Protein 3ELX (pdb70)

Solvent-accessible surface area: 7768 Å² total; per-residue (Å²): 64,81,65,8,51,26,68,2,42,8,84,56,61,128,29,42,69,72,8,14,123,39,33,59,59,84,103,98,89,5,30,156,17,125,121,82,120,13,34,0,52,3,69,9,104,33,83,59,0,36,20,14,25,77,50,53,146,146,75,76,3,63,15,127,4,72,20,52,126,117,11,107,9,55,21,51,79,38,140,178,38,116,13,104,1,60,72,139,75,39,68,0,42,16,67,25,85,133,36,74,16,36,3,48,46,55,79,52,68,0,32,7,33,8,52,4,96,37,113,161,28,109,11,62,16,45,20,27,0,88,72,63,124,162

GO terms:
  GO:0032052 bile acid binding (F, IDA)

Radius of gyration: 14.34 Å; Cα contacts (8 Å, |Δi|>4): 294; chains: 1; bounding box: 36×29×32 Å

InterPro domains:
  IPR000463 Cytosolic fatty-acid binding [PR00178] (3-25)
  IPR000463 Cytosolic fatty-acid binding [PR00178] (63-79)
  IPR000463 Cytosolic fatty-acid binding [PR00178] (106-126)
  IPR012674 Calycin [G3DSA:2.40.128.20] (1-131)
  IPR012674 Calycin [SSF50814] (2-131)
  IPR031259 Intracellular lipid binding protein [PTHR11955] (2-112)

Organism: Danio rerio (NCBI:txid7955)

CATH classification: 2.40.128.20

Structure (mmCIF, N/CA/C/O backbone):
data_3ELX
#
_entry.id   3ELX
#
_cell.length_a   54.422
_cell.length_b   54.422
_cell.length_c   82.696
_cell.angle_alpha   90.00
_cell.angle_beta   90.00
_cell.angle_gamma   120.00
#
_symmetry.space_group_name_H-M   'P 31 2 1'
#
loop_
_entity.id
_entity.type
_entity.pdbx_description
1 polymer 'Ileal bile acid-binding protein'
2 non-polymer 1,2-ETHANEDIOL
3 water water
#
loop_
_atom_site.group_PDB
_atom_site.id
_atom_site.type_symbol
_atom_site.label_atom_id
_atom_site.label_alt_id
_atom_site.label_comp_id
_atom_site.label_asym_id
_atom_site.label_entity_id
_atom_site.label_seq_id
_atom_site.pdbx_PDB_ins_code
_atom_site.Cartn_x
_atom_site.Cartn_y
_atom_site.Cartn_z
_atom_site.occupancy
_atom_site.B_iso_or_equiv
_atom_site.auth_seq_id
_atom_site.auth_comp_id
_atom_site.auth_asym_id
_atom_site.auth_atom_id
_atom_site.pdbx_PDB_model_num
ATOM 1 N N . GLY A 1 3 ? 9.277 -22.194 -10.030 1.00 24.88 -1 GLY A N 1
ATOM 2 C CA . GLY A 1 3 ? 10.260 -21.088 -10.170 1.00 23.86 -1 GLY A CA 1
ATOM 3 C C . GLY A 1 3 ? 9.831 -19.828 -9.433 1.00 23.72 -1 GLY A C 1
ATOM 4 O O . GLY A 1 3 ? 9.426 -19.898 -8.263 1.00 24.14 -1 GLY A O 1
ATOM 5 N N . SER A 1 4 ? 9.893 -18.670 -10.098 1.00 23.24 0 SER A N 1
ATOM 6 C CA . SER A 1 4 ? 10.268 -18.553 -11.515 1.00 22.43 0 SER A CA 1
ATOM 7 C C . SER A 1 4 ? 10.983 -17.243 -11.868 1.00 21.34 0 SER A C 1
ATOM 8 O O . SER A 1 4 ? 11.461 -17.090 -12.995 1.00 21.18 0 SER A O 1
ATOM 11 N N . ALA A 1 5 ? 11.058 -16.310 -10.916 1.00 20.18 1 ALA A N 1
ATOM 12 C CA . ALA A 1 5 ? 11.509 -14.943 -11.209 1.00 18.46 1 ALA A CA 1
ATOM 13 C C . ALA A 1 5 ? 12.965 -14.842 -11.686 1.00 17.07 1 ALA A C 1
ATOM 14 O O . ALA A 1 5 ? 13.322 -13.887 -12.370 1.00 17.06 1 ALA A O 1
ATOM 16 N N . PHE A 1 6 ? 13.786 -15.827 -11.329 1.00 15.20 2 PHE A N 1
ATOM 17 C CA . PHE A 1 6 ? 15.204 -15.833 -11.717 1.00 14.30 2 PHE A CA 1
ATOM 18 C C . PHE A 1 6 ? 15.465 -16.302 -13.149 1.00 13.60 2 PHE A C 1
ATOM 19 O O . PHE A 1 6 ? 16.563 -16.085 -13.676 1.00 13.20 2 PHE A O 1
ATOM 27 N N . ASN A 1 7 ? 14.489 -16.969 -13.762 1.00 13.22 3 ASN A N 1
ATOM 28 C CA . ASN A 1 7 ? 14.688 -17.580 -15.077 1.00 12.62 3 ASN A CA 1
ATOM 29 C C . ASN A 1 7 ? 15.158 -16.586 -16.117 1.00 12.32 3 ASN A C 1
ATOM 30 O O . ASN A 1 7 ? 14.606 -15.493 -16.237 1.00 13.42 3 ASN A O 1
ATOM 35 N N . GLY A 1 8 ? 16.171 -16.986 -16.874 1.00 11.63 4 GLY A N 1
ATOM 36 C CA . GLY A 1 8 ? 16.570 -16.244 -18.062 1.00 11.01 4 GLY A CA 1
ATOM 37 C C . GLY A 1 8 ? 18.062 -16.048 -18.219 1.00 10.43 4 GLY A C 1
ATOM 38 O O . GLY A 1 8 ? 18.855 -16.627 -17.493 1.00 10.41 4 GLY A O 1
ATOM 39 N N . LYS A 1 9 ? 18.425 -15.229 -19.200 1.00 9.92 5 LYS A N 1
ATOM 40 C CA . LYS A 1 9 ? 19.815 -14.809 -19.381 1.00 9.24 5 LYS A CA 1
ATOM 41 C C . LYS A 1 9 ? 19.939 -13.343 -19.000 1.00 9.25 5 LYS A C 1
ATOM 42 O O . LYS A 1 9 ? 19.145 -12.502 -19.440 1.00 9.71 5 LYS A O 1
ATOM 48 N N . TRP A 1 10 ? 20.940 -13.078 -18.164 1.00 9.10 6 TRP A N 1
ATOM 49 C CA . TRP A 1 10 ? 21.178 -11.773 -17.554 1.00 9.07 6 TRP A CA 1
ATOM 50 C C . TRP A 1 10 ? 22.602 -11.342 -17.831 1.00 9.96 6 TRP A C 1
ATOM 51 O O . TRP A 1 10 ? 23.484 -12.186 -17.952 1.00 10.92 6 TRP A O 1
ATOM 62 N N . GLU A 1 11 ? 22.840 -10.035 -17.920 1.00 9.37 7 GLU A N 1
ATOM 63 C CA . GLU A 1 11 ? 24.197 -9.531 -18.147 1.00 9.69 7 GLU A CA 1
ATOM 64 C C . GLU A 1 11 ? 24.512 -8.369 -17.222 1.00 9.82 7 GLU A C 1
ATOM 65 O O . GLU A 1 11 ? 23.690 -7.464 -17.041 1.00 9.87 7 GLU A O 1
ATOM 71 N N . THR A 1 12 ? 25.701 -8.406 -16.635 1.00 10.26 8 THR A N 1
ATOM 72 C CA . THR A 1 12 ? 26.122 -7.369 -15.695 1.00 11.72 8 THR A CA 1
ATOM 73 C C . THR A 1 12 ? 25.935 -5.987 -16.305 1.00 12.66 8 THR A C 1
ATOM 74 O O . THR A 1 12 ? 26.364 -5.733 -17.426 1.00 12.59 8 THR A O 1
ATOM 78 N N . GLU A 1 13 ? 25.306 -5.097 -15.542 1.00 13.74 9 GLU A N 1
ATOM 79 C CA . GLU A 1 13 ? 25.025 -3.725 -15.981 1.00 16.52 9 GLU A CA 1
ATOM 80 C C . GLU A 1 13 ? 25.729 -2.736 -15.053 1.00 17.03 9 GLU A C 1
ATOM 81 O O . GLU A 1 13 ? 26.312 -1.743 -15.509 1.00 17.29 9 GLU A O 1
ATOM 87 N N . SER A 1 14 ? 25.689 -3.043 -13.757 1.00 17.52 10 SER A N 1
ATOM 88 C CA . SER A 1 14 ? 26.297 -2.231 -12.698 1.00 18.13 10 SER A CA 1
ATOM 89 C C . SER A 1 14 ? 27.151 -3.134 -11.815 1.00 17.93 10 SER A C 1
ATOM 90 O O . SER A 1 14 ? 26.821 -4.303 -11.593 1.00 17.70 10 SER A O 1
ATOM 93 N N . GLN A 1 15 ? 28.240 -2.581 -11.293 1.00 17.62 11 GLN A N 1
ATOM 94 C CA . GLN A 1 15 ? 29.156 -3.341 -10.461 1.00 17.50 11 GLN A CA 1
ATOM 95 C C . GLN A 1 15 ? 29.844 -2.408 -9.477 1.00 17.06 11 GLN A C 1
ATOM 96 O O . GLN A 1 15 ? 30.400 -1.396 -9.885 1.00 17.06 11 GLN A O 1
ATOM 102 N N . GLU A 1 16 ? 29.802 -2.748 -8.190 1.00 16.09 12 GLU A N 1
ATOM 103 C CA . GLU A 1 16 ? 30.473 -1.954 -7.153 1.00 16.02 12 GLU A CA 1
ATOM 104 C C . GLU A 1 16 ? 31.318 -2.858 -6.273 1.00 14.87 12 GLU A C 1
ATOM 105 O O . GLU A 1 16 ? 30.879 -3.948 -5.904 1.00 13.81 12 GLU A O 1
ATOM 111 N N . GLY A 1 17 ? 32.513 -2.393 -5.918 1.00 14.07 13 GLY A N 1
ATOM 112 C CA . GLY A 1 17 ? 33.395 -3.125 -5.008 1.00 14.07 13 GLY A CA 1
ATOM 113 C C . GLY A 1 17 ? 34.228 -4.242 -5.611 1.00 14.06 13 GLY A C 1
ATOM 114 O O . GLY A 1 17 ? 34.817 -5.042 -4.880 1.00 13.63 13 GLY A O 1
ATOM 115 N N . TYR A 1 18 ? 34.290 -4.298 -6.937 1.00 14.66 14 TYR A N 1
ATOM 116 C CA . TYR A 1 18 ? 34.983 -5.373 -7.645 1.00 15.27 14 TYR A CA 1
ATOM 117 C C . TYR A 1 18 ? 36.451 -5.519 -7.221 1.00 15.51 14 TYR A C 1
ATOM 118 O O . TYR A 1 18 ? 36.901 -6.615 -6.875 1.00 15.21 14 TYR A O 1
ATOM 127 N N . GLU A 1 19 ? 37.191 -4.418 -7.231 1.00 15.19 15 GLU A N 1
ATOM 128 C CA . GLU A 1 19 ? 38.618 -4.483 -6.917 1.00 15.92 15 GLU A CA 1
ATOM 129 C C . GLU A 1 19 ? 38.929 -4.835 -5.453 1.00 15.64 15 GLU A C 1
ATOM 130 O O . GLU A 1 19 ? 39.693 -5.766 -5.217 1.00 16.17 15 GLU A O 1
ATOM 136 N N . PRO A 1 20 ? 38.337 -4.117 -4.474 1.00 15.67 16 PRO A N 1
ATOM 137 C CA . PRO A 1 20 ? 38.598 -4.520 -3.086 1.00 15.27 16 PRO A CA 1
ATOM 138 C C . PRO A 1 20 ? 38.159 -5.949 -2.754 1.00 15.07 16 PRO A C 1
ATOM 139 O O . PRO A 1 20 ? 38.849 -6.633 -1.997 1.00 15.04 16 PRO A O 1
ATOM 143 N N . PHE A 1 21 ? 37.035 -6.399 -3.315 1.00 14.78 17 PHE A N 1
ATOM 144 C CA . PHE A 1 21 ? 36.555 -7.754 -3.051 1.00 14.68 17 PHE A CA 1
ATOM 145 C C . PHE A 1 21 ? 37.528 -8.786 -3.620 1.00 15.44 17 PHE A C 1
ATOM 146 O O . PHE A 1 21 ? 37.917 -9.720 -2.927 1.00 15.26 17 PHE A O 1
ATOM 154 N N . CYS A 1 22 ? 37.924 -8.603 -4.877 1.00 16.31 18 CYS A N 1
ATOM 155 C CA . CYS A 1 22 ? 38.820 -9.551 -5.528 1.00 17.85 18 CYS A CA 1
ATOM 156 C C . CYS A 1 22 ? 40.180 -9.588 -4.830 1.00 18.24 18 CYS A C 1
ATOM 157 O O . CYS A 1 22 ? 40.768 -10.657 -4.662 1.00 18.61 18 CYS A O 1
ATOM 160 N N . LYS A 1 23 ? 40.660 -8.424 -4.406 1.00 18.57 19 LYS A N 1
ATOM 161 C CA . LYS A 1 23 ? 41.907 -8.337 -3.645 1.00 19.79 19 LYS A CA 1
ATOM 162 C C . LYS A 1 23 ? 41.817 -9.072 -2.309 1.00 20.13 19 LYS A C 1
ATOM 163 O O . LYS A 1 23 ? 42.775 -9.736 -1.893 1.00 20.25 19 LYS A O 1
ATOM 169 N N . LEU A 1 24 ? 40.671 -8.963 -1.640 1.00 20.59 20 LEU A N 1
ATOM 170 C CA . LEU A 1 24 ? 40.507 -9.583 -0.324 1.00 21.30 20 LEU A CA 1
ATOM 171 C C . LEU A 1 24 ? 40.474 -11.110 -0.408 1.00 21.93 20 LEU A C 1
ATOM 172 O O . LEU A 1 24 ? 41.105 -11.787 0.409 1.00 22.16 20 LEU A O 1
ATOM 177 N N . ILE A 1 25 ? 39.765 -11.648 -1.401 1.00 22.64 21 ILE A N 1
ATOM 178 C CA . ILE A 1 25 ? 39.678 -13.107 -1.576 1.00 23.48 21 ILE A CA 1
ATOM 179 C C . ILE A 1 25 ? 40.879 -13.703 -2.335 1.00 24.36 21 ILE A C 1
ATOM 180 O O . ILE A 1 25 ? 40.911 -14.908 -2.601 1.00 24.90 21 ILE A O 1
ATOM 185 N N . GLY A 1 26 ? 41.846 -12.855 -2.685 1.00 25.12 22 GLY A N 1
ATOM 186 C CA . GLY A 1 26 ? 43.150 -13.310 -3.177 1.00 26.18 22 GLY A CA 1
ATOM 187 C C . GLY A 1 26 ? 43.314 -13.476 -4.677 1.00 27.00 22 GLY A C 1
ATOM 188 O O . GLY A 1 26 ? 44.167 -14.247 -5.128 1.00 27.22 22 GLY A O 1
ATOM 189 N N . ILE A 1 27 ? 42.506 -12.759 -5.454 1.00 27.45 23 ILE A N 1
ATOM 190 C CA . ILE A 1 27 ? 42.650 -12.744 -6.909 1.00 28.10 23 ILE A CA 1
ATOM 191 C C . ILE A 1 27 ? 43.873 -11.897 -7.292 1.00 28.42 23 ILE A C 1
ATOM 192 O O . ILE A 1 27 ? 44.021 -10.772 -6.800 1.00 28.32 23 ILE A O 1
ATOM 197 N N . PRO A 1 28 ? 44.766 -12.445 -8.148 1.00 28.97 24 PRO A N 1
ATOM 198 C CA . PRO A 1 28 ? 45.936 -11.719 -8.663 1.00 29.28 24 PRO A CA 1
ATOM 199 C C . PRO A 1 28 ? 45.571 -10.390 -9.329 1.00 29.66 24 PRO A C 1
ATOM 200 O O . PRO A 1 28 ? 44.503 -10.273 -9.940 1.00 29.64 24 PRO A O 1
ATOM 204 N N . ASP A 1 29 ? 46.468 -9.414 -9.212 1.00 30.02 25 ASP A N 1
ATOM 205 C CA . ASP A 1 29 ? 46.206 -8.035 -9.625 1.00 30.44 25 ASP A CA 1
ATOM 206 C C . ASP A 1 29 ? 45.966 -7.880 -11.126 1.00 30.53 25 ASP A C 1
ATOM 207 O O . ASP A 1 29 ? 45.095 -7.111 -11.546 1.00 30.64 25 ASP A O 1
ATOM 212 N N . ASP A 1 30 ? 46.739 -8.609 -11.929 1.00 30.53 26 ASP A N 1
ATOM 213 C CA . ASP A 1 30 ? 46.600 -8.554 -13.385 1.00 30.46 26 ASP A CA 1
ATOM 214 C C . ASP A 1 30 ? 45.291 -9.184 -13.863 1.00 29.98 26 ASP A C 1
ATOM 215 O O . ASP A 1 30 ? 44.694 -8.722 -14.838 1.00 30.07 26 ASP A O 1
ATOM 220 N N . VAL A 1 31 ? 44.841 -10.226 -13.165 1.00 29.27 27 VAL A N 1
ATOM 221 C CA . VAL A 1 31 ? 43.554 -10.871 -13.456 1.00 28.66 27 VAL A CA 1
ATOM 222 C C . VAL A 1 31 ? 42.395 -9.915 -13.148 1.00 28.08 27 VAL A C 1
ATOM 223 O O . VAL A 1 31 ? 41.419 -9.850 -13.898 1.00 28.10 27 VAL A O 1
ATOM 227 N N . ILE A 1 32 ? 42.516 -9.182 -12.042 1.00 27.20 28 ILE A N 1
ATOM 228 C CA . ILE A 1 32 ? 41.550 -8.143 -11.683 1.00 26.57 28 ILE A CA 1
ATOM 229 C C . ILE A 1 32 ? 41.507 -7.076 -12.780 1.00 26.41 28 ILE A C 1
ATOM 230 O O . ILE A 1 32 ? 40.432 -6.713 -13.262 1.00 25.83 28 ILE A O 1
ATOM 235 N N . ALA A 1 33 ? 42.688 -6.608 -13.181 1.00 26.36 29 ALA A N 1
ATOM 236 C CA . ALA A 1 33 ? 42.820 -5.576 -14.205 1.00 26.44 29 ALA A CA 1
ATOM 237 C C . ALA A 1 33 ? 42.229 -6.006 -15.543 1.00 26.52 29 ALA A C 1
ATOM 238 O O . ALA A 1 33 ? 41.522 -5.232 -16.191 1.00 26.49 29 ALA A O 1
ATOM 240 N N . LYS A 1 34 ? 42.509 -7.241 -15.953 1.00 26.58 30 LYS A N 1
ATOM 241 C CA . LYS A 1 34 ? 42.060 -7.721 -17.261 1.00 26.72 30 LYS A CA 1
ATOM 242 C C . LYS A 1 34 ? 40.555 -7.936 -17.329 1.00 26.41 30 LYS A C 1
ATOM 243 O O . LYS A 1 34 ? 39.961 -7.834 -18.405 1.00 26.72 30 LYS A O 1
ATOM 249 N N . GLY A 1 35 ? 39.946 -8.215 -16.178 1.00 26.04 31 GLY A N 1
ATOM 250 C CA . GLY A 1 35 ? 38.516 -8.498 -16.112 1.00 25.16 31 GLY A CA 1
ATOM 251 C C . GLY A 1 35 ? 37.630 -7.359 -15.645 1.00 24.65 31 GLY A C 1
ATOM 252 O O . GLY A 1 35 ? 36.431 -7.553 -15.456 1.00 24.43 31 GLY A O 1
ATOM 253 N N . ARG A 1 36 ? 38.202 -6.167 -15.476 1.00 24.39 32 ARG A N 1
ATOM 254 C CA . ARG A 1 36 ? 37.470 -5.058 -14.842 1.00 23.99 32 ARG A CA 1
ATOM 255 C C . ARG A 1 36 ? 36.297 -4.496 -15.666 1.00 23.24 32 ARG A C 1
ATOM 256 O O . ARG A 1 36 ? 35.356 -3.937 -15.100 1.00 23.65 32 ARG A O 1
ATOM 264 N N . ASP A 1 37 ? 36.351 -4.653 -16.987 1.00 21.97 33 ASP A N 1
ATOM 265 C CA . ASP A 1 3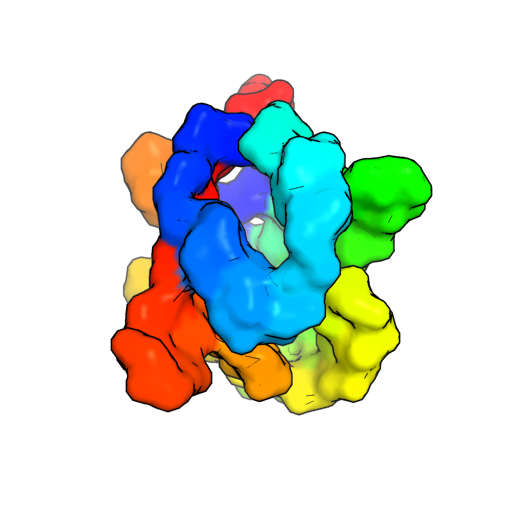7 ? 35.269 -4.176 -17.854 1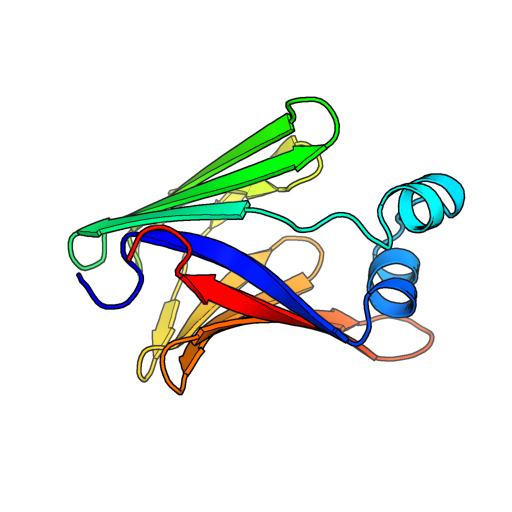.00 20.89 33 ASP A CA 1
ATOM 266 C C . ASP A 1 37 ? 34.447 -5.313 -18.478 1.00 19.41 33 ASP A C 1
ATOM 267 O O . ASP A 1 37 ? 33.535 -5.068 -19.268 1.00 19.23 33 ASP A O 1
ATOM 272 N N . PHE A 1 38 ? 34.764 -6.551 -18.113 1.00 17.67 34 PHE A N 1
ATOM 273 C CA . PHE A 1 38 ? 34.039 -7.716 -18.627 1.00 16.16 34 PHE A CA 1
ATOM 274 C C . PHE A 1 38 ? 32.625 -7.713 -18.052 1.00 15.87 34 PHE A C 1
ATOM 275 O O . PHE A 1 38 ? 32.432 -7.424 -16.872 1.00 16.27 34 PHE A O 1
ATOM 283 N N . LYS A 1 39 ? 31.642 -8.024 -18.891 1.00 15.20 35 LYS A N 1
ATOM 284 C CA . LYS A 1 39 ? 30.257 -8.111 -18.432 1.00 14.97 35 LYS A CA 1
ATOM 285 C C . LYS A 1 39 ? 29.864 -9.581 -18.326 1.00 14.42 35 LYS A C 1
ATOM 286 O O . LYS A 1 39 ? 29.683 -10.261 -19.334 1.00 15.16 35 LYS A O 1
ATOM 292 N N . LEU A 1 40 ? 29.750 -10.077 -17.104 1.00 13.14 36 LEU A N 1
ATOM 293 C CA . LEU A 1 40 ? 29.409 -11.477 -16.925 1.00 12.41 36 LEU A CA 1
ATOM 294 C C . LEU A 1 40 ? 27.959 -11.743 -17.319 1.00 11.02 36 LEU A C 1
ATOM 295 O O . LEU A 1 40 ? 27.047 -11.056 -16.837 1.00 11.49 36 LEU A O 1
ATOM 300 N N . VAL A 1 41 ? 27.757 -12.749 -18.172 1.00 10.33 37 VAL A N 1
ATOM 301 C CA . VAL A 1 41 ? 26.417 -13.253 -18.492 1.00 9.93 37 VAL A CA 1
ATOM 302 C C . VAL A 1 41 ? 26.088 -14.455 -17.619 1.00 10.40 37 VAL A C 1
ATOM 303 O O . VAL A 1 41 ? 26.899 -15.374 -17.465 1.00 10.08 37 VAL A O 1
ATOM 307 N N . THR A 1 42 ? 24.896 -14.411 -17.038 1.00 10.32 38 THR A N 1
ATOM 308 C CA . THR A 1 42 ? 24.388 -15.464 -16.170 1.00 10.54 38 THR A CA 1
ATOM 309 C C . THR A 1 42 ? 23.153 -16.063 -16.812 1.00 10.72 38 THR A C 1
ATOM 310 O O . THR A 1 42 ? 22.246 -15.335 -17.211 1.00 11.09 38 THR A O 1
ATOM 314 N N . GLU A 1 43 ? 23.112 -17.386 -16.904 1.00 10.06 39 GLU A N 1
ATOM 315 C CA . GLU A 1 43 ? 21.924 -18.083 -17.366 1.00 10.49 39 GLU A CA 1
ATOM 316 C C . GLU A 1 43 ? 21.356 -18.889 -16.201 1.00 10.32 39 GLU A C 1
ATOM 317 O O . GLU A 1 43 ? 22.076 -19.674 -15.573 1.00 10.10 39 GLU A O 1
ATOM 323 N N . ILE A 1 44 ? 20.073 -18.689 -15.920 1.00 9.52 40 ILE A N 1
ATOM 324 C CA . ILE A 1 44 ? 19.436 -19.413 -14.816 1.00 10.14 40 ILE A CA 1
ATOM 325 C C . ILE A 1 44 ? 18.211 -20.177 -15.302 1.00 10.49 40 ILE A C 1
ATOM 326 O O . ILE A 1 44 ? 17.388 -19.643 -16.047 1.00 10.21 40 ILE A O 1
ATOM 331 N N . VAL A 1 45 ? 18.115 -21.444 -14.890 1.00 11.04 41 VAL A N 1
ATOM 332 C CA . VAL A 1 45 ? 16.889 -22.213 -15.040 1.00 11.99 41 VAL A CA 1
ATOM 333 C C . VAL A 1 45 ? 16.426 -22.555 -13.630 1.00 11.70 41 VAL A C 1
ATOM 334 O O . VAL A 1 45 ? 17.133 -23.249 -12.880 1.00 11.74 41 VAL A O 1
ATOM 338 N N . GLN A 1 46 ? 15.275 -22.013 -13.252 1.00 11.70 42 GLN A N 1
ATOM 339 C CA . GLN A 1 46 ? 14.722 -22.229 -11.926 1.00 11.60 42 GLN A CA 1
ATOM 340 C C . GLN A 1 46 ? 13.416 -22.999 -12.073 1.00 11.87 42 GLN A C 1
ATOM 341 O O . GLN A 1 46 ? 12.467 -22.515 -12.704 1.00 12.37 42 GLN A O 1
ATOM 347 N N . ASN A 1 47 ? 13.392 -24.205 -11.515 1.00 10.98 43 ASN A N 1
ATOM 348 C CA . ASN A 1 47 ? 12.179 -24.994 -11.449 1.00 11.77 43 ASN A CA 1
ATOM 349 C C . ASN A 1 47 ? 11.856 -25.213 -9.973 1.00 11.00 43 ASN A C 1
ATOM 350 O O . ASN A 1 47 ? 12.310 -26.169 -9.342 1.00 11.00 43 ASN A O 1
ATOM 355 N N . GLY A 1 48 ? 11.089 -24.284 -9.410 1.00 10.45 44 GLY A N 1
ATOM 356 C CA . GLY A 1 48 ? 10.835 -24.276 -7.971 1.00 9.84 44 GLY A CA 1
ATOM 357 C C . GLY A 1 48 ? 12.124 -24.084 -7.190 1.00 9.99 44 GLY A C 1
ATOM 358 O O . GLY A 1 48 ? 12.835 -23.093 -7.380 1.00 10.20 44 GLY A O 1
ATOM 359 N N . ASP A 1 49 ? 12.414 -25.044 -6.318 1.00 9.41 45 ASP A N 1
ATOM 360 C CA . ASP A 1 49 ? 13.621 -25.014 -5.488 1.00 9.82 45 ASP A CA 1
ATOM 361 C C . ASP A 1 49 ? 14.854 -25.507 -6.244 1.00 9.45 45 ASP A C 1
ATOM 362 O O . ASP A 1 49 ? 15.976 -25.409 -5.741 1.00 9.89 45 ASP A O 1
ATOM 367 N N . ASP A 1 50 ? 14.633 -26.036 -7.447 1.00 9.42 46 ASP A N 1
ATOM 368 C CA . ASP A 1 50 ? 15.696 -26.637 -8.253 1.00 9.89 46 ASP A CA 1
ATOM 369 C C . ASP A 1 50 ? 16.296 -25.610 -9.213 1.00 9.84 46 ASP A C 1
ATOM 370 O O . ASP A 1 50 ? 15.625 -25.155 -10.147 1.00 9.84 46 ASP A O 1
ATOM 375 N N . PHE A 1 51 ? 17.562 -25.250 -8.989 1.00 9.43 47 PHE A N 1
ATOM 376 C CA . PHE A 1 51 ? 18.248 -24.249 -9.823 1.00 9.14 47 PHE A CA 1
ATOM 377 C C . PHE A 1 51 ? 19.395 -24.847 -10.617 1.00 9.57 47 PHE A C 1
ATOM 378 O O . PHE A 1 51 ? 20.135 -25.696 -10.111 1.00 9.93 47 PHE A O 1
ATOM 386 N N . THR A 1 52 ? 19.552 -24.373 -11.851 1.00 9.48 48 THR A N 1
ATOM 387 C CA . THR A 1 52 ? 20.777 -24.581 -12.625 1.00 9.86 48 THR A CA 1
ATOM 388 C C . THR A 1 52 ? 21.287 -23.187 -12.950 1.00 10.06 48 THR A C 1
ATOM 389 O O . THR A 1 52 ? 20.602 -22.411 -13.628 1.00 10.08 48 THR A O 1
ATOM 393 N N . TRP A 1 53 ? 22.484 -22.881 -12.469 1.00 9.79 49 TRP A N 1
ATOM 394 C CA . TRP A 1 53 ? 22.987 -21.512 -12.481 1.00 10.14 49 TRP A CA 1
ATOM 395 C C . TRP A 1 53 ? 24.307 -21.505 -13.232 1.00 10.24 49 TRP A C 1
ATOM 396 O O . TRP A 1 53 ? 25.283 -22.075 -12.767 1.00 10.44 49 TRP A O 1
ATOM 407 N N . THR A 1 54 ? 24.322 -20.871 -14.403 1.00 9.82 50 THR A N 1
ATOM 408 C CA . THR A 1 54 ? 25.486 -20.918 -15.291 1.00 10.21 50 THR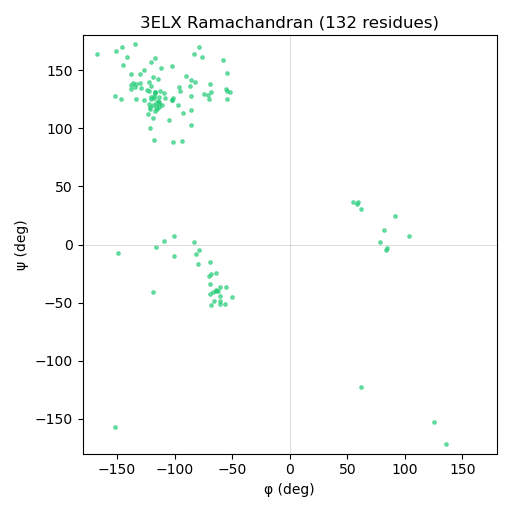 A CA 1
ATOM 409 C C . THR A 1 54 ? 26.072 -19.525 -15.486 1.00 10.50 50 THR A C 1
ATOM 410 O O . THR A 1 54 ? 25.343 -18.570 -15.758 1.00 10.52 50 THR A O 1
ATOM 414 N N . GLN A 1 55 ? 27.387 -19.411 -15.323 1.00 9.53 51 GLN A N 1
ATOM 415 C CA . GLN A 1 55 ? 28.072 -18.133 -15.507 1.00 9.81 51 GLN A CA 1
ATOM 416 C C . GLN A 1 55 ? 29.135 -18.283 -16.575 1.00 9.73 51 GLN A C 1
ATOM 417 O O . GLN A 1 55 ? 29.942 -19.222 -16.548 1.00 9.90 51 GLN A O 1
ATOM 423 N N . TYR A 1 56 ? 29.145 -17.332 -17.504 1.00 9.60 52 TYR A N 1
ATOM 424 C CA . TYR A 1 56 ? 30.052 -17.354 -18.633 1.00 9.43 52 TYR A CA 1
ATOM 425 C C . TYR A 1 56 ? 31.225 -16.411 -18.406 1.00 9.84 52 TYR A C 1
ATOM 426 O O . TYR A 1 56 ? 31.187 -15.234 -18.774 1.00 10.44 52 TYR A O 1
ATOM 435 N N . TYR A 1 57 ? 32.261 -16.943 -17.772 1.00 9.53 53 TYR A N 1
ATOM 436 C CA . TYR A 1 57 ? 33.456 -16.166 -17.479 1.00 10.07 53 TYR A CA 1
ATOM 437 C C . TYR A 1 57 ? 34.351 -16.034 -18.712 1.00 9.87 53 TYR A C 1
ATOM 438 O O . TYR A 1 57 ? 34.112 -16.699 -19.737 1.00 10.50 53 TYR A O 1
ATOM 447 N N . PRO A 1 58 ? 35.377 -15.164 -18.638 1.00 9.91 54 PRO A N 1
ATOM 448 C CA . PRO A 1 58 ? 36.256 -15.004 -19.796 1.00 9.55 54 PRO A CA 1
ATOM 449 C C . PRO A 1 58 ? 36.933 -16.299 -20.253 1.00 8.99 54 PRO A C 1
ATOM 450 O O . PRO A 1 58 ? 37.067 -17.260 -19.477 1.00 9.21 54 PRO A O 1
ATOM 454 N N . ASN A 1 59 ? 37.360 -16.308 -21.511 1.00 8.95 55 ASN A N 1
ATOM 455 C CA . ASN A 1 59 ? 38.118 -17.438 -22.069 1.00 8.73 55 ASN A CA 1
ATOM 456 C C . ASN A 1 59 ? 37.351 -18.754 -22.017 1.00 8.86 55 ASN A C 1
ATOM 457 O O . ASN A 1 59 ? 37.925 -19.833 -21.795 1.00 8.71 55 ASN A O 1
ATOM 462 N N . ASN A 1 60 ? 36.037 -18.658 -22.230 1.00 8.99 56 ASN A N 1
ATOM 463 C CA . ASN A 1 60 ? 35.181 -19.840 -22.324 1.00 9.79 56 ASN A CA 1
ATOM 464 C C . ASN A 1 60 ? 35.162 -20.678 -21.054 1.00 9.56 56 ASN A C 1
ATOM 465 O O . ASN A 1 60 ? 34.977 -21.888 -21.097 1.00 10.71 56 ASN A O 1
ATOM 470 N N . HIS A 1 61 ? 35.345 -19.999 -19.925 1.00 9.28 57 HIS A N 1
ATOM 471 C CA . HIS A 1 61 ? 35.242 -20.602 -18.609 1.00 9.93 57 HIS A CA 1
ATOM 472 C C . HIS A 1 61 ? 33.779 -20.569 -18.195 1.00 10.67 57 HIS A C 1
ATOM 473 O O . HIS A 1 61 ? 33.259 -19.521 -17.815 1.00 11.60 57 HIS A O 1
ATOM 480 N N . VAL A 1 62 ? 33.109 -21.712 -18.298 1.00 10.41 58 VAL A N 1
ATOM 481 C CA . VAL A 1 62 ? 31.697 -21.785 -17.910 1.00 10.75 58 VAL A CA 1
ATOM 482 C C . VAL A 1 62 ? 31.586 -22.449 -16.544 1.00 11.21 58 VAL A C 1
ATOM 483 O O . VAL A 1 62 ? 32.082 -23.561 -16.340 1.00 12.11 58 VAL A O 1
ATOM 487 N N . VAL A 1 63 ? 30.947 -21.760 -15.605 1.00 11.40 59 VAL A N 1
ATOM 488 C CA . VAL A 1 63 ? 30.785 -22.299 -14.256 1.00 11.96 59 VAL A CA 1
ATOM 489 C C . VAL A 1 63 ? 29.312 -22.607 -14.100 1.00 12.19 59 VAL A C 1
ATOM 490 O O . VAL A 1 63 ? 28.498 -21.711 -14.217 1.00 11.52 59 VAL A O 1
ATOM 494 N N . THR A 1 64 ? 28.986 -23.872 -13.851 1.00 12.77 60 THR A N 1
ATOM 495 C CA . THR A 1 64 ? 27.599 -24.276 -13.640 1.00 13.20 60 THR A CA 1
ATOM 496 C C . THR A 1 64 ? 27.427 -24.901 -12.267 1.00 13.01 60 THR A C 1
ATOM 497 O O . THR A 1 64 ? 28.150 -25.834 -11.896 1.00 13.08 60 THR A O 1
ATOM 501 N N . ASN A 1 65 ? 26.472 -24.370 -11.519 1.00 12.29 61 ASN A N 1
ATOM 502 C CA . ASN A 1 65 ? 26.087 -24.946 -10.240 1.00 12.19 61 ASN A CA 1
ATOM 503 C C . ASN A 1 65 ? 24.648 -25.383 -10.296 1.00 11.98 61 ASN A C 1
ATOM 504 O O . ASN A 1 65 ? 23.777 -24.618 -10.704 1.00 12.42 61 ASN A O 1
ATOM 509 N N . LYS A 1 66 ? 24.425 -26.637 -9.916 1.00 11.60 62 LYS A N 1
ATOM 510 C CA . LYS A 1 66 ? 23.087 -27.199 -9.803 1.00 11.56 62 LYS A CA 1
ATOM 511 C C . LYS A 1 66 ? 22.835 -27.477 -8.333 1.00 11.48 62 LYS A C 1
ATOM 512 O O . LYS A 1 66 ? 23.600 -28.205 -7.674 1.00 12.32 62 LYS A O 1
ATOM 518 N N . PHE A 1 67 ? 21.787 -26.853 -7.809 1.00 10.48 63 PHE A N 1
ATOM 519 C CA . PHE A 1 67 ? 21.456 -27.021 -6.401 1.00 10.36 63 PHE A CA 1
ATOM 520 C C . PHE A 1 67 ? 19.960 -27.022 -6.184 1.00 10.19 63 PHE A C 1
ATOM 521 O O . PHE A 1 67 ? 19.211 -26.466 -6.991 1.00 10.71 63 PHE A O 1
ATOM 529 N N . ILE A 1 68 ? 19.531 -27.674 -5.109 1.00 9.30 64 ILE A N 1
ATOM 530 C CA . ILE A 1 68 ? 18.135 -27.608 -4.673 1.00 8.97 64 ILE A CA 1
ATOM 531 C C . ILE A 1 68 ? 18.128 -26.902 -3.330 1.00 8.92 64 ILE A C 1
ATOM 532 O O . ILE A 1 68 ? 18.815 -27.326 -2.393 1.00 8.70 64 ILE A O 1
ATOM 537 N N . VAL A 1 69 ? 17.375 -25.813 -3.239 1.00 9.38 65 VAL A N 1
ATOM 538 C CA . VAL A 1 69 ? 17.318 -25.063 -1.981 1.00 10.06 65 VAL A CA 1
ATOM 539 C C . VAL A 1 69 ? 16.916 -26.001 -0.840 1.00 10.11 65 VAL A C 1
ATOM 540 O O . VAL A 1 69 ? 15.972 -26.781 -0.970 1.00 9.45 65 VAL A O 1
ATOM 544 N N . GLY A 1 70 ? 17.653 -25.931 0.270 1.00 10.10 66 GLY A N 1
ATOM 545 C CA . GLY A 1 70 ? 17.352 -26.756 1.449 1.00 11.57 66 GLY A CA 1
ATOM 546 C C . GLY A 1 70 ? 17.911 -28.169 1.443 1.00 12.23 66 GLY A C 1
ATOM 547 O O . GLY A 1 70 ? 17.774 -28.896 2.434 1.00 12.92 66 GLY A O 1
ATOM 548 N N . LYS A 1 71 ? 18.543 -28.564 0.343 1.00 12.60 67 LYS A N 1
ATOM 549 C CA . LYS A 1 71 ? 19.097 -29.902 0.217 1.00 13.45 67 LYS A CA 1
ATOM 550 C C . LYS A 1 71 ? 20.584 -29.867 -0.073 1.00 13.49 67 LYS A C 1
ATOM 551 O O . LYS A 1 71 ? 21.036 -29.047 -0.868 1.00 14.18 67 LYS A O 1
ATOM 557 N N . GLU A 1 72 ? 21.338 -30.772 0.545 1.00 13.30 68 GLU A 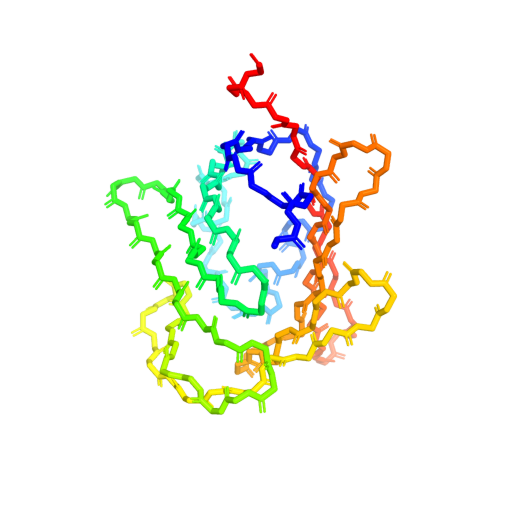N 1
ATOM 558 C CA . GLU A 1 72 ? 22.769 -30.888 0.254 1.00 13.65 68 GLU A CA 1
ATOM 559 C C . GLU A 1 72 ? 22.988 -31.071 -1.241 1.00 12.64 68 GLU A C 1
ATOM 560 O O . GLU A 1 72 ? 22.432 -31.991 -1.856 1.00 12.41 68 GLU A O 1
ATOM 566 N N . SER A 1 73 ? 23.804 -30.196 -1.817 1.00 12.07 69 SER A N 1
ATOM 567 C CA . SER A 1 73 ? 24.045 -30.210 -3.257 1.00 11.79 69 SER A CA 1
ATOM 568 C C . SER A 1 73 ? 25.522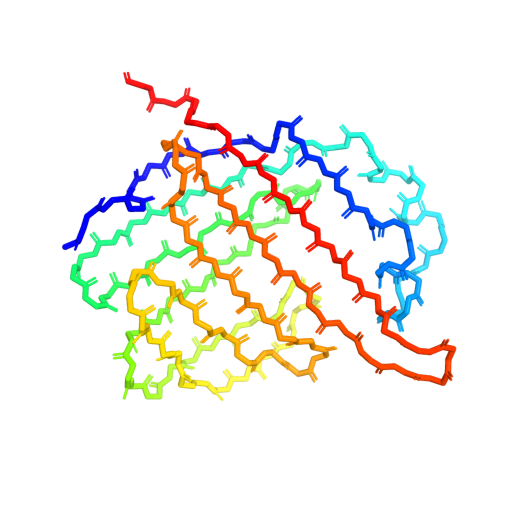 -30.108 -3.575 1.00 12.34 69 SER A C 1
ATOM 569 O O . SER A 1 73 ? 26.243 -29.339 -2.947 1.00 12.08 69 SER A O 1
ATOM 572 N N . ASP A 1 74 ? 25.964 -30.893 -4.553 1.00 12.88 70 ASP A N 1
ATOM 573 C CA . ASP A 1 74 ? 27.323 -30.786 -5.059 1.00 13.80 70 ASP A CA 1
ATOM 574 C C . ASP A 1 74 ? 27.458 -29.482 -5.833 1.00 14.40 70 ASP A C 1
ATOM 575 O O . ASP A 1 74 ? 26.680 -29.220 -6.758 1.00 14.76 70 ASP A O 1
ATOM 580 N N . MET A 1 75 ? 28.432 -28.662 -5.445 1.00 14.14 71 MET A N 1
ATOM 581 C CA . MET A 1 75 ? 28.680 -27.382 -6.113 1.00 15.94 71 MET A CA 1
ATOM 582 C C . MET A 1 75 ? 30.165 -27.161 -6.384 1.00 15.29 71 MET A C 1
ATOM 583 O O . MET A 1 75 ? 31.007 -27.950 -5.954 1.00 14.20 71 MET A O 1
ATOM 588 N N . GLU A 1 76 ? 30.471 -26.099 -7.125 1.00 16.36 72 GLU A N 1
ATOM 589 C CA . GLU A 1 76 ? 31.849 -25.759 -7.463 1.00 18.48 72 GLU A CA 1
ATOM 590 C C . GLU A 1 76 ? 32.039 -24.251 -7.320 1.00 17.80 72 GLU A C 1
ATOM 591 O O . GLU A 1 76 ? 31.122 -23.459 -7.553 1.00 18.23 72 GLU A O 1
ATOM 597 N N . THR A 1 77 ? 33.238 -23.855 -6.915 1.00 17.54 73 THR A N 1
ATOM 598 C CA . THR A 1 77 ? 33.580 -22.445 -6.866 1.00 17.55 73 THR A CA 1
ATOM 599 C C . THR A 1 77 ? 34.007 -21.996 -8.258 1.00 18.35 73 THR A C 1
ATOM 600 O O . THR A 1 77 ? 34.319 -22.821 -9.119 1.00 18.26 73 THR A O 1
ATOM 604 N N . VAL A 1 78 ? 34.042 -20.684 -8.466 1.00 19.00 74 VAL A N 1
ATOM 605 C CA . VAL A 1 78 ? 34.547 -20.100 -9.711 1.00 20.24 74 VAL A CA 1
ATOM 606 C C . VAL A 1 78 ? 35.981 -20.580 -9.998 1.00 20.53 74 VAL A C 1
ATOM 607 O O . VAL A 1 78 ? 36.358 -20.822 -11.150 1.00 20.99 74 VAL A O 1
ATOM 611 N N . GLY A 1 79 ? 36.777 -20.741 -8.945 1.00 20.45 75 GLY A N 1
ATOM 612 C CA . GLY A 1 79 ? 38.159 -21.188 -9.092 1.00 21.06 75 GLY A CA 1
ATOM 613 C C . GLY A 1 79 ? 38.331 -22.683 -9.312 1.00 21.34 75 GLY A C 1
ATOM 614 O O . GLY A 1 79 ? 39.453 -23.153 -9.515 1.00 22.21 75 GLY A O 1
ATOM 615 N N . GLY A 1 80 ? 37.233 -23.435 -9.251 1.00 21.18 76 GLY A N 1
ATOM 616 C CA . GLY A 1 80 ? 37.247 -24.864 -9.580 1.00 20.79 76 GLY A CA 1
ATOM 617 C C . GLY A 1 80 ? 37.219 -25.841 -8.416 1.00 20.49 76 GLY A C 1
ATOM 618 O O . GLY A 1 80 ? 37.345 -27.050 -8.623 1.00 20.82 76 GLY A O 1
ATOM 619 N N . LYS A 1 81 ? 37.035 -25.329 -7.200 1.00 19.64 77 LYS A N 1
ATOM 620 C CA . LYS A 1 81 ? 37.026 -26.165 -6.000 1.00 19.20 77 LYS A CA 1
ATOM 621 C C . LYS A 1 81 ? 35.638 -26.750 -5.724 1.00 18.34 77 LYS A C 1
ATOM 622 O O . LYS A 1 81 ? 34.639 -26.026 -5.668 1.00 18.39 77 LYS A O 1
ATOM 628 N N . LYS A 1 82 ? 35.590 -28.068 -5.557 1.00 17.31 78 LYS A N 1
ATOM 629 C CA . LYS A 1 82 ? 34.334 -28.776 -5.346 1.00 16.23 78 LYS A CA 1
ATOM 630 C C . LYS A 1 82 ? 33.956 -28.790 -3.875 1.00 15.39 78 LYS A C 1
ATOM 631 O O . LYS A 1 82 ? 34.795 -28.998 -2.999 1.00 15.07 78 LYS A O 1
ATOM 637 N N . PHE A 1 83 ? 32.680 -28.543 -3.607 1.00 1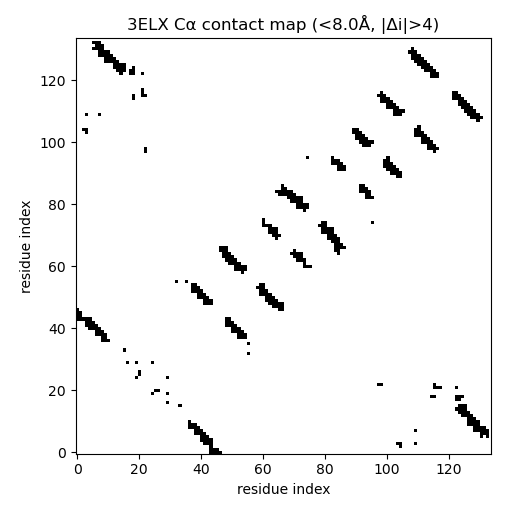3.66 79 PHE A N 1
ATOM 638 C CA . PHE A 1 83 ? 32.168 -28.609 -2.247 1.00 13.13 79 PHE A CA 1
ATOM 639 C C . PHE A 1 83 ? 30.738 -29.126 -2.244 1.00 13.08 79 PHE A C 1
ATOM 640 O O . PHE A 1 83 ? 30.125 -29.300 -3.301 1.00 13.49 79 PHE A O 1
ATOM 648 N N . LYS A 1 84 ? 30.234 -29.424 -1.056 1.00 12.61 80 LYS A N 1
ATOM 649 C CA . LYS A 1 84 ? 28.835 -29.749 -0.892 1.00 12.61 80 LYS A CA 1
ATOM 650 C C . LYS A 1 84 ? 28.219 -28.682 0.003 1.00 11.89 80 LYS A C 1
ATOM 651 O O . LYS A 1 84 ? 28.772 -28.330 1.050 1.00 11.91 80 LYS A O 1
ATOM 657 N N . GLY A 1 85 ? 27.092 -28.139 -0.435 1.00 10.89 81 GLY A N 1
ATOM 658 C CA . GLY A 1 85 ? 26.487 -27.039 0.302 1.00 10.85 81 GLY A CA 1
ATOM 659 C C . GLY A 1 85 ? 24.983 -27.103 0.364 1.00 11.06 81 GLY A C 1
ATOM 660 O O . GLY A 1 85 ? 24.338 -27.776 -0.449 1.00 10.92 81 GLY A O 1
ATOM 661 N N . ILE A 1 86 ? 24.435 -26.365 1.325 1.00 9.93 82 ILE A N 1
ATOM 662 C CA . ILE A 1 86 ? 22.996 -26.236 1.474 1.00 9.79 82 ILE A CA 1
ATOM 663 C C . ILE A 1 86 ? 22.623 -24.772 1.309 1.00 9.96 82 ILE A C 1
ATOM 664 O O . ILE A 1 86 ? 22.915 -23.928 2.165 1.00 10.60 82 ILE A O 1
ATOM 669 N N . VAL A 1 87 ? 21.985 -24.486 0.186 1.00 9.32 83 VAL A N 1
ATOM 670 C CA . VAL A 1 87 ? 21.549 -23.137 -0.155 1.00 9.51 83 VAL A CA 1
ATOM 671 C C . VAL A 1 87 ? 20.222 -22.857 0.547 1.00 9.76 83 VAL A C 1
ATOM 672 O O . VAL A 1 87 ? 19.367 -23.738 0.648 1.00 10.09 83 VAL A O 1
ATOM 676 N N . SER A 1 88 ? 20.059 -21.641 1.066 1.00 10.04 84 SER A N 1
ATOM 677 C CA . SER A 1 88 ? 18.808 -21.272 1.709 1.00 11.37 84 SER A CA 1
ATOM 678 C C . SER A 1 88 ? 18.130 -20.136 0.962 1.00 12.01 84 SER A C 1
ATOM 679 O O . SER A 1 88 ? 18.762 -19.430 0.185 1.00 11.11 84 SER A O 1
ATOM 682 N N . MET A 1 89 ? 16.833 -19.987 1.190 1.00 13.63 85 MET A N 1
ATOM 683 C CA . MET A 1 89 ? 16.110 -18.859 0.620 1.00 17.01 85 MET A CA 1
ATOM 684 C C . MET A 1 89 ? 15.189 -18.272 1.673 1.00 16.14 85 MET A C 1
ATOM 685 O O . MET A 1 89 ? 14.570 -19.006 2.445 1.00 16.34 85 MET A O 1
ATOM 690 N N . GLU A 1 90 ? 15.132 -16.946 1.711 1.00 16.28 86 GLU A N 1
ATOM 691 C CA . GLU A 1 90 ? 14.251 -16.232 2.628 1.00 17.19 86 GLU A CA 1
ATOM 692 C C . GLU A 1 90 ? 13.816 -14.970 1.907 1.00 17.03 86 GLU A C 1
ATOM 693 O O . GLU A 1 90 ? 14.657 -14.213 1.417 1.00 16.59 86 GLU A O 1
ATOM 699 N N . GLY A 1 91 ? 12.504 -14.776 1.807 1.00 17.11 87 GLY A N 1
ATOM 700 C CA . GLY A 1 91 ? 11.935 -13.595 1.159 1.00 17.34 87 GLY A CA 1
ATOM 701 C C . GLY A 1 91 ? 12.410 -13.347 -0.261 1.00 17.40 87 GLY A C 1
ATOM 702 O O . GLY A 1 91 ? 12.588 -12.191 -0.664 1.00 18.61 87 GLY A O 1
ATOM 703 N N . GLY A 1 92 ? 12.613 -14.425 -1.019 1.00 16.32 88 GLY A N 1
ATOM 704 C CA . GLY A 1 92 ? 13.034 -14.338 -2.419 1.00 15.52 88 GLY A CA 1
ATOM 705 C C . GLY A 1 92 ? 14.538 -14.195 -2.618 1.00 14.97 88 GLY A C 1
ATOM 706 O O . GLY A 1 92 ? 15.018 -14.153 -3.757 1.00 15.15 88 GLY A O 1
ATOM 707 N N . LYS A 1 93 ? 15.276 -14.109 -1.515 1.00 14.10 89 LYS A N 1
ATOM 708 C CA . LYS A 1 93 ? 16.747 -13.992 -1.560 1.00 14.25 89 LYS A CA 1
ATOM 709 C C . LYS A 1 93 ? 17.426 -15.329 -1.268 1.00 12.91 89 LYS A C 1
ATOM 710 O O . LYS A 1 93 ? 17.143 -15.965 -0.246 1.00 12.41 89 LYS A O 1
ATOM 716 N N . LEU A 1 94 ? 18.310 -15.746 -2.173 1.00 11.59 90 LEU A N 1
ATOM 717 C CA . LEU A 1 94 ? 19.136 -16.941 -1.974 1.00 11.63 90 LEU A CA 1
ATOM 718 C C . LEU A 1 94 ? 20.381 -16.586 -1.192 1.00 11.17 90 LEU A C 1
ATOM 719 O O . LEU A 1 94 ? 20.959 -15.520 -1.409 1.00 11.50 90 LEU A O 1
ATOM 724 N N . THR A 1 95 ? 20.796 -17.474 -0.287 1.00 10.61 91 THR A N 1
ATOM 725 C CA . THR A 1 95 ? 22.097 -17.344 0.359 1.00 10.83 91 THR A CA 1
ATOM 726 C C . THR A 1 95 ? 22.891 -18.609 0.085 1.00 10.80 91 THR A C 1
ATOM 727 O O . THR A 1 95 ? 22.464 -19.719 0.430 1.00 10.19 91 THR A O 1
ATOM 731 N N . ILE A 1 96 ? 24.043 -18.428 -0.545 1.00 10.27 92 ILE A N 1
ATOM 732 C CA . ILE A 1 96 ? 24.967 -19.523 -0.794 1.00 11.06 92 ILE A CA 1
ATOM 733 C C . ILE A 1 96 ? 26.202 -19.233 0.034 1.00 10.74 92 ILE A C 1
ATOM 734 O O . ILE A 1 96 ? 26.827 -18.175 -0.109 1.00 10.29 92 ILE A O 1
ATOM 739 N N . SER A 1 97 ? 26.532 -20.177 0.903 1.00 9.96 93 SER A N 1
ATOM 740 C CA . SER A 1 97 ? 27.684 -20.036 1.769 1.00 10.24 93 SER A CA 1
ATOM 741 C C . SER A 1 97 ? 28.884 -20.701 1.095 1.00 10.71 93 SER A C 1
ATOM 742 O O . SER A 1 97 ? 29.152 -21.897 1.276 1.00 11.17 93 SER A O 1
ATOM 745 N N . PHE A 1 98 ? 29.605 -19.919 0.293 1.00 10.46 94 PHE A N 1
ATOM 746 C CA . PHE A 1 98 ? 30.812 -20.425 -0.364 1.00 10.68 94 PHE A CA 1
ATOM 747 C C . PHE A 1 98 ? 31.998 -20.522 0.605 1.00 11.05 94 PHE A C 1
ATOM 748 O O . PHE A 1 98 ? 32.011 -19.884 1.657 1.00 11.19 94 PHE A O 1
ATOM 756 N N . PRO A 1 99 ? 33.021 -21.315 0.250 1.00 11.63 95 PRO A N 1
ATOM 757 C CA . PRO A 1 99 ? 34.216 -21.361 1.086 1.00 11.77 95 PRO A CA 1
ATOM 758 C C . PRO A 1 99 ? 34.800 -19.991 1.461 1.00 12.23 95 PRO A C 1
ATOM 759 O O . PRO A 1 99 ? 35.122 -19.762 2.632 1.00 13.30 95 PRO A O 1
ATOM 763 N N . LYS A 1 100 ? 34.901 -19.094 0.486 1.00 12.21 96 LYS A N 1
ATOM 764 C CA . LYS A 1 100 ? 35.636 -17.831 0.662 1.00 12.84 96 LYS A CA 1
ATOM 765 C C . LYS A 1 100 ? 34.768 -16.600 0.939 1.00 12.10 96 LYS A C 1
ATOM 766 O O . LYS A 1 100 ? 35.289 -15.536 1.265 1.00 12.05 96 LYS A O 1
ATOM 772 N N . TYR A 1 101 ? 33.454 -16.728 0.799 1.00 11.40 97 TYR A N 1
ATOM 773 C CA . TYR A 1 101 ? 32.571 -15.565 0.938 1.00 10.95 97 TYR A CA 1
ATOM 774 C C . TYR A 1 101 ? 31.123 -16.009 1.037 1.00 10.71 97 TYR A C 1
ATOM 775 O O . TYR A 1 101 ? 30.798 -17.163 0.731 1.00 11.14 97 TYR A O 1
ATOM 784 N N . GLN A 1 102 ? 30.269 -15.092 1.488 1.00 9.95 98 GLN A N 1
ATOM 785 C CA . GLN A 1 102 ? 28.825 -15.306 1.498 1.00 9.80 98 GLN A CA 1
ATOM 786 C C . GLN A 1 102 ? 28.240 -14.668 0.259 1.00 10.46 98 GLN A C 1
ATOM 787 O O . GLN A 1 102 ? 28.624 -13.552 -0.093 1.00 10.52 98 GLN A O 1
ATOM 793 N N . GLN A 1 103 ? 27.334 -15.379 -0.408 1.00 10.13 99 GLN A N 1
ATOM 794 C CA . GLN A 1 103 ? 26.687 -14.846 -1.616 1.00 11.27 99 GLN A CA 1
ATOM 795 C C . GLN A 1 103 ? 25.197 -14.724 -1.379 1.00 12.23 99 GLN A C 1
ATOM 796 O O . GLN A 1 103 ? 24.566 -15.691 -0.986 1.00 13.17 99 GLN A O 1
ATOM 802 N N . THR A 1 104 ? 24.630 -13.541 -1.605 1.00 12.77 100 THR A N 1
ATOM 803 C CA . THR A 1 104 ? 23.174 -13.390 -1.533 1.00 13.82 100 THR A CA 1
ATOM 804 C C . THR A 1 104 ? 22.697 -12.911 -2.883 1.00 14.38 100 THR A C 1
ATOM 805 O O . THR A 1 104 ? 23.319 -12.041 -3.486 1.00 15.40 100 THR A O 1
ATOM 809 N N . THR A 1 105 ? 21.613 -13.494 -3.369 1.00 13.06 101 THR A N 1
ATOM 810 C CA . THR A 1 105 ? 21.136 -13.141 -4.693 1.00 13.47 101 THR A CA 1
ATOM 811 C C . THR A 1 105 ? 19.626 -13.015 -4.695 1.00 13.19 101 THR A C 1
ATOM 812 O O . THR A 1 105 ? 18.922 -13.834 -4.118 1.00 12.23 101 THR A O 1
ATOM 816 N N . GLU A 1 106 ? 19.135 -11.979 -5.358 1.00 13.11 102 GLU A N 1
ATOM 817 C CA . GLU A 1 106 ? 17.696 -11.795 -5.464 1.00 14.33 102 GLU A CA 1
ATOM 818 C C . GLU A 1 106 ? 17.330 -11.062 -6.739 1.00 13.97 102 GLU A C 1
ATOM 819 O O . GLU A 1 106 ? 18.199 -10.501 -7.403 1.00 13.04 102 GLU A O 1
ATOM 825 N N . ILE A 1 107 ? 16.044 -11.094 -7.074 1.00 14.12 103 ILE A N 1
ATOM 826 C CA . ILE A 1 107 ? 15.521 -10.247 -8.135 1.00 14.93 103 ILE A CA 1
ATOM 827 C C . ILE A 1 107 ? 14.913 -9.027 -7.460 1.00 15.51 103 ILE A C 1
ATOM 828 O O . ILE A 1 107 ? 14.016 -9.157 -6.623 1.00 15.48 103 ILE A O 1
ATOM 833 N N . SER A 1 108 ? 15.443 -7.853 -7.790 1.00 16.33 104 SER A N 1
ATOM 834 C CA . SER A 1 108 ? 14.947 -6.594 -7.246 1.00 17.30 104 SER A CA 1
ATOM 835 C C . SER A 1 108 ? 14.767 -5.569 -8.354 1.00 17.44 104 SER A C 1
ATOM 836 O O . SER A 1 108 ? 15.700 -5.288 -9.108 1.00 17.12 104 SER A O 1
ATOM 839 N N . GLY A 1 109 ? 13.562 -5.015 -8.455 1.00 17.87 105 GLY A N 1
ATOM 840 C CA . GLY A 1 109 ? 13.262 -4.023 -9.487 1.00 17.52 105 GLY A CA 1
ATOM 841 C C . GLY A 1 109 ? 13.498 -4.557 -10.888 1.00 17.50 105 GLY A C 1
ATOM 842 O O . GLY A 1 109 ? 13.921 -3.817 -11.785 1.00 18.13 105 GLY A O 1
ATOM 843 N N . GLY A 1 110 ? 13.227 -5.848 -11.066 1.00 16.84 106 GLY A N 1
ATOM 844 C CA . GLY A 1 110 ? 13.378 -6.520 -12.348 1.00 15.80 106 GLY A CA 1
ATOM 845 C C . GLY A 1 110 ? 14.807 -6.882 -12.715 1.00 15.18 106 GLY A C 1
ATOM 846 O O . GLY A 1 110 ? 15.046 -7.410 -13.803 1.00 14.99 106 GLY A O 1
ATOM 847 N N . LYS A 1 111 ? 15.747 -6.594 -11.814 1.00 14.31 107 LYS A N 1
ATOM 848 C CA . LYS A 1 111 ? 17.174 -6.853 -12.055 1.00 13.13 107 LYS A CA 1
ATOM 849 C C . LYS A 1 111 ? 17.678 -7.962 -11.143 1.00 12.42 107 LYS A C 1
ATOM 850 O O . LYS A 1 111 ? 17.161 -8.142 -10.045 1.00 12.07 107 LYS A O 1
ATOM 856 N N . LEU A 1 112 ? 18.691 -8.687 -11.604 1.00 11.13 108 LEU A N 1
ATOM 857 C CA . LEU A 1 112 ? 19.361 -9.702 -10.788 1.00 10.97 108 LEU A CA 1
ATOM 858 C C . LEU A 1 112 ? 20.442 -9.014 -9.968 1.00 10.65 108 LEU A C 1
ATOM 859 O O . LEU A 1 112 ? 21.389 -8.468 -10.528 1.00 10.48 108 LEU A O 1
ATOM 864 N N . VAL A 1 113 ? 20.296 -9.028 -8.641 1.00 10.21 109 VAL A N 1
ATOM 865 C CA . VAL A 1 113 ? 21.252 -8.357 -7.769 1.00 10.66 109 VAL A CA 1
ATOM 866 C C . VAL A 1 113 ? 21.994 -9.380 -6.930 1.00 10.73 109 VAL A C 1
ATOM 867 O O . VAL A 1 113 ? 21.382 -10.093 -6.135 1.00 11.19 109 VAL A O 1
ATOM 871 N N . GLU A 1 114 ? 23.309 -9.431 -7.115 1.00 10.29 110 GLU A N 1
ATOM 872 C CA . GLU A 1 114 ? 24.156 -10.447 -6.499 1.00 11.00 110 GLU A CA 1
ATOM 873 C C . GLU A 1 114 ? 25.175 -9.777 -5.597 1.00 10.60 110 GLU A C 1
ATOM 874 O O . GLU A 1 114 ? 25.955 -8.945 -6.054 1.00 11.06 110 GLU A O 1
ATOM 880 N N . THR A 1 115 ? 25.146 -10.124 -4.312 1.00 10.21 111 THR A N 1
ATOM 881 C CA . THR A 1 115 ? 26.033 -9.492 -3.336 1.00 10.20 111 THR A CA 1
ATOM 882 C C . THR A 1 115 ? 26.981 -10.540 -2.751 1.00 10.28 111 THR A C 1
ATOM 883 O O . THR A 1 115 ? 26.525 -11.532 -2.161 1.00 10.66 111 THR A O 1
ATOM 887 N N . SER A 1 116 ? 28.286 -10.312 -2.904 1.00 9.38 112 SER A N 1
ATOM 888 C CA . SER A 1 116 ? 29.306 -11.197 -2.341 1.00 9.79 112 SER A CA 1
ATOM 889 C C . SER A 1 116 ? 29.979 -10.471 -1.177 1.00 9.71 112 SER A C 1
ATOM 890 O O . SER A 1 116 ? 30.469 -9.351 -1.331 1.00 9.81 112 SER A O 1
ATOM 893 N N . THR A 1 117 ? 30.000 -11.112 -0.013 1.00 9.58 113 THR A N 1
ATOM 894 C CA . THR A 1 117 ? 30.490 -10.476 1.203 1.00 10.21 113 THR A CA 1
ATOM 895 C C . THR A 1 117 ? 31.645 -11.294 1.757 1.00 10.79 113 THR A C 1
ATOM 896 O O . THR A 1 117 ? 31.482 -12.462 2.109 1.00 10.53 113 THR A O 1
ATOM 900 N N . ALA A 1 118 ? 32.820 -10.677 1.801 1.00 11.84 114 ALA A N 1
ATOM 901 C CA . ALA A 1 118 ? 33.999 -11.340 2.343 1.00 13.00 114 ALA A CA 1
ATOM 902 C C . ALA A 1 118 ? 34.561 -10.565 3.529 1.00 13.89 114 ALA A C 1
ATOM 903 O O . ALA A 1 118 ? 34.325 -9.365 3.670 1.00 13.82 114 ALA A O 1
ATOM 905 N N . SER A 1 119 ? 35.307 -11.262 4.373 1.00 15.46 115 SER A N 1
ATOM 906 C CA . SER A 1 119 ? 35.793 -10.679 5.609 1.00 17.43 115 SER A CA 1
ATOM 907 C C . SER A 1 119 ? 37.242 -11.074 5.865 1.00 18.50 115 SER A C 1
ATOM 908 O O . SER A 1 119 ? 37.595 -12.243 5.730 1.00 18.50 115 SER A O 1
ATOM 911 N N . GLY A 1 120 ? 38.068 -10.093 6.225 1.00 20.07 116 GLY A N 1
ATOM 912 C CA . GLY A 1 120 ? 39.469 -10.350 6.559 1.00 22.00 116 GLY A CA 1
ATOM 913 C C . GLY A 1 120 ? 40.072 -9.355 7.536 1.00 23.28 116 GLY A C 1
ATOM 914 O O . GLY A 1 120 ? 39.353 -8.698 8.295 1.00 23.61 116 GLY A O 1
ATOM 915 N N . ALA A 1 121 ? 41.402 -9.250 7.505 1.00 24.48 117 ALA A N 1
ATOM 916 C CA . ALA A 1 121 ? 42.162 -8.365 8.387 1.00 25.35 117 ALA A CA 1
ATOM 917 C C . ALA A 1 121 ? 41.800 -6.890 8.228 1.00 25.63 117 ALA A C 1
ATOM 918 O O . ALA A 1 121 ? 41.526 -6.209 9.222 1.00 26.36 117 ALA A O 1
ATOM 920 N N . GLN A 1 122 ? 41.808 -6.401 6.987 1.00 25.58 118 GLN A N 1
ATOM 921 C CA . GLN A 1 122 ? 41.494 -4.993 6.697 1.00 25.52 118 GLN A CA 1
ATOM 922 C C . GLN A 1 122 ? 40.018 -4.656 6.933 1.00 24.75 118 GLN A C 1
ATOM 923 O O . GLN A 1 122 ? 39.641 -3.481 7.015 1.00 24.95 118 GLN A O 1
ATOM 929 N N . GLY A 1 123 ? 39.194 -5.693 7.049 1.00 23.57 119 GLY A N 1
ATOM 930 C CA . GLY A 1 123 ? 37.773 -5.525 7.297 1.00 21.91 119 GLY A CA 1
ATOM 931 C C . GLY A 1 123 ? 36.960 -6.247 6.249 1.00 20.56 119 GLY A C 1
ATOM 932 O O . GLY A 1 123 ? 37.416 -7.229 5.659 1.00 20.81 119 GLY A O 1
ATOM 933 N N . THR A 1 124 ? 35.756 -5.742 6.016 1.00 18.98 120 THR A N 1
ATOM 934 C CA . THR A 1 124 ? 34.827 -6.368 5.094 1.00 17.17 120 THR A CA 1
ATOM 935 C C . THR A 1 124 ? 35.033 -5.813 3.688 1.00 15.94 120 THR A C 1
ATOM 936 O O . THR A 1 124 ? 35.370 -4.639 3.516 1.00 15.84 120 THR A O 1
ATOM 940 N N . ALA A 1 125 ? 34.860 -6.667 2.684 1.00 13.77 121 ALA A N 1
ATOM 941 C CA . ALA A 1 125 ? 34.746 -6.199 1.310 1.00 12.70 121 ALA A CA 1
ATOM 942 C C . ALA A 1 125 ? 33.514 -6.818 0.689 1.00 12.10 121 ALA A C 1
ATOM 943 O O . ALA A 1 125 ? 33.265 -8.018 0.842 1.00 11.32 121 ALA A O 1
ATOM 945 N N . VAL A 1 126 ? 32.757 -5.977 -0.005 1.00 11.30 122 VAL A N 1
ATOM 946 C CA . VAL A 1 126 ? 31.474 -6.359 -0.582 1.00 10.96 122 VAL A CA 1
ATOM 947 C C . VAL A 1 126 ? 31.443 -6.031 -2.074 1.00 10.77 122 VAL A C 1
ATOM 948 O O . VAL A 1 126 ? 31.693 -4.884 -2.481 1.00 10.40 122 VAL A O 1
ATOM 952 N N . LEU A 1 127 ? 31.159 -7.049 -2.875 1.00 10.68 123 LEU A N 1
ATOM 953 C CA . LEU A 1 127 ? 30.923 -6.883 -4.301 1.00 11.43 123 LEU A CA 1
ATOM 954 C C . LEU A 1 127 ? 29.418 -6.946 -4.557 1.00 11.40 123 LEU A C 1
ATOM 955 O O . LEU A 1 127 ? 28.756 -7.908 -4.165 1.00 11.66 123 LEU A O 1
ATOM 960 N N . VAL A 1 128 ? 28.885 -5.907 -5.193 1.00 11.22 124 VAL A N 1
ATOM 961 C CA . VAL A 1 128 ? 27.490 -5.908 -5.613 1.00 11.94 124 VAL A CA 1
ATOM 962 C C . VAL A 1 128 ? 27.424 -5.841 -7.131 1.00 12.02 124 VAL A C 1
ATOM 963 O O . VAL A 1 128 ? 27.892 -4.881 -7.734 1.00 11.68 124 VAL A O 1
ATOM 967 N N . ARG A 1 129 ? 26.850 -6.875 -7.738 1.00 11.79 125 ARG A N 1
ATOM 968 C CA . ARG A 1 129 ? 26.671 -6.921 -9.190 1.00 13.25 125 ARG A CA 1
ATOM 969 C C . ARG A 1 129 ? 25.193 -6.857 -9.515 1.00 12.46 125 ARG A C 1
ATOM 970 O O . ARG A 1 129 ? 24.397 -7.575 -8.922 1.00 12.39 125 ARG A O 1
ATOM 978 N N . THR A 1 130 ? 24.823 -5.996 -10.461 1.00 11.01 126 THR A N 1
ATOM 979 C CA . THR A 1 130 ? 23.436 -5.868 -10.875 1.00 11.32 126 THR A CA 1
ATOM 980 C C . THR A 1 130 ? 23.386 -6.183 -12.363 1.00 11.01 126 THR A C 1
ATOM 981 O O . THR A 1 130 ? 24.109 -5.569 -13.139 1.00 11.54 126 THR A O 1
ATOM 985 N N . SER A 1 131 ? 22.542 -7.143 -12.736 1.00 9.97 127 SER A N 1
ATOM 986 C CA . SER A 1 131 ? 22.429 -7.593 -14.128 1.00 9.75 127 SER A CA 1
ATOM 987 C C . SER A 1 131 ? 21.031 -7.362 -14.659 1.00 9.98 127 SER A C 1
ATOM 988 O O . SER A 1 131 ? 20.050 -7.499 -13.921 1.00 9.62 127 SER A O 1
ATOM 991 N N . LYS A 1 132 ? 20.951 -7.006 -15.941 1.00 9.49 128 LYS A N 1
ATOM 992 C CA . LYS A 1 132 ? 19.679 -6.838 -16.634 1.00 10.17 128 LYS A CA 1
ATOM 993 C C . LYS A 1 132 ? 19.396 -8.048 -17.514 1.00 9.88 128 LYS A C 1
ATOM 994 O O . LYS A 1 132 ? 20.314 -8.739 -17.962 1.00 9.76 128 LYS A O 1
ATOM 1000 N N . LYS A 1 133 ? 18.120 -8.303 -17.766 1.00 9.64 129 LYS A N 1
ATOM 1001 C CA . LYS A 1 133 ? 17.731 -9.370 -18.675 1.00 10.05 129 LYS A CA 1
ATOM 1002 C C . LYS A 1 133 ? 18.137 -8.992 -20.090 1.00 9.77 129 LYS A C 1
ATOM 1003 O O . LYS A 1 133 ? 17.864 -7.874 -20.546 1.00 10.09 129 LYS A O 1
ATOM 1009 N N . VAL A 1 134 ? 18.797 -9.913 -20.789 1.00 9.50 130 VAL A N 1
ATOM 1010 C CA . VAL A 1 134 ? 19.237 -9.610 -22.163 1.00 9.95 130 VAL A CA 1
ATOM 1011 C C . VAL A 1 134 ? 18.568 -10.491 -23.203 1.00 10.72 130 VAL A C 1
ATOM 1012 O O . VAL A 1 134 ? 18.802 -10.337 -24.389 1.00 10.00 130 VAL A O 1
ATOM 1016 N N . LEU A 1 135 ? 17.739 -11.417 -22.734 1.00 12.18 131 LEU A N 1
ATOM 1017 C CA . LEU 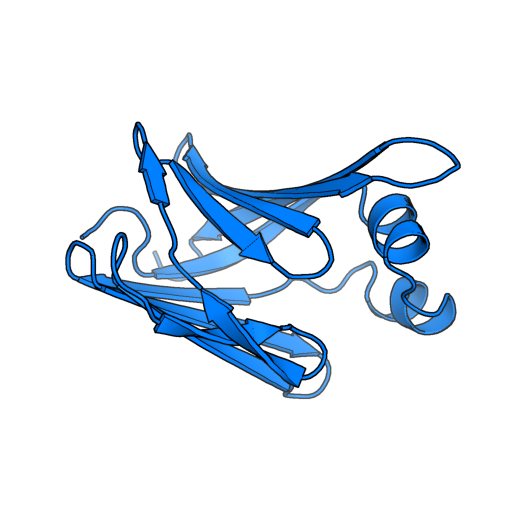A 1 135 ? 16.844 -12.162 -23.598 1.00 14.80 131 LEU A CA 1
ATOM 1018 C C . LEU A 1 135 ? 15.470 -11.853 -23.036 1.00 16.50 131 LEU A C 1
ATOM 1019 O O . LEU A 1 135 ? 15.085 -12.419 -22.013 1.00 16.93 131 LEU A O 1
ATOM 1024 N N . VAL A 1 136 ? 14.758 -10.927 -23.684 1.00 17.42 132 VAL A N 1
ATOM 1025 C CA . VAL A 1 136 ? 13.560 -10.298 -23.104 1.00 18.58 132 VAL A CA 1
ATOM 1026 C C . VAL A 1 136 ? 12.259 -10.785 -23.739 1.00 18.58 132 VAL A C 1
ATOM 1027 O O . VAL A 1 136 ? 12.154 -10.906 -24.956 1.00 19.10 132 VAL A O 1
#

B-factor: mean 17.13, std 7.67, range [8.29, 69.79]

Sequence (134 aa):
GSAFNGKWETESQEGYEPFCKLIGIPDDVIAKGRDFKLVTEIVQNGDDFTWTQYYPNNHVVTNKFIVGKESDMETVGGKKFKGIVSMEGGKLTISFPKYQQTTEISGGKLVETSTASGAQGTAVLVRTSKKVLV

Foldseek 3Di:
DCLPAAKWKWDDKPQQVVVCVQLPNDPVVSVVCVPPIKIWHWDDDDQWIWIWIQDPPRQIAIFTDGAQDWGWHADSVGHIDTWHWHDDPQWIWTDDPFWIWIWHQDPQWIWIKTWGADDVGITIMITIIHHPPD

Secondary structure (DSSP, 8-state):
--TT-EEEEEEEEESHHHHHHHTT--HHHHHHTTT---EEEEEEETTEEEEEEEEGGGEEEEEEEETTS-EEEE-TTS-EEEE--EEETTEEEEE-SS-EEEEEEETTEEEEEEEEE-SS-EEEEEEEEEES--

Nearest PDB structures (foldseek):
  3em0-assembly1_A  TM=9.463E-01  e=2.314E-21  Danio rerio
  2lba-assembly1_A  TM=9.090E-01  e=3.285E-13  Gallus gallus
  5l8o-assembly2_B  TM=8.868E-01  e=3.120E-13  Homo sapiens
  2mm3-assembly1_A  TM=8.400E-01  e=1.703E-12  Homo sapiens
  1eio-assembly1_A  TM=8.380E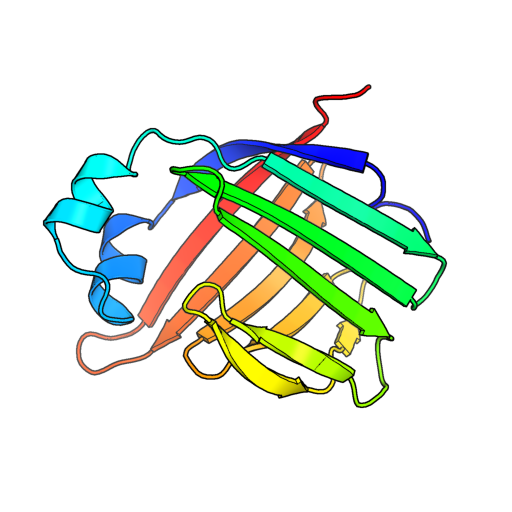-01  e=1.477E-11  Sus scrofa